Protein 7BAS (pdb70)

Secondary structure (P-SEA, 3-state):
caaaaaaaaaa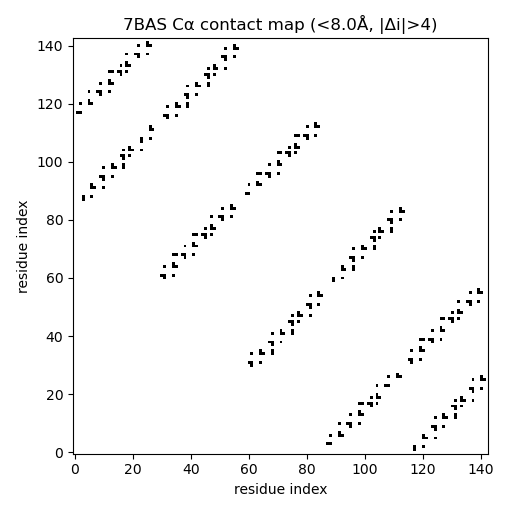aaaaaaccaaaaaaaaac/caaaaaaaaaaaaaaaaccaaaaaaaaac/caaaaaaaaaaaaaaaaccaaaaaaaac/caaaaaaaaaaaaaaaaccaaaaaaaac/caaaaaaaaaaaaaaaaccaaaaaaaaac

Foldseek 3Di:
DVVVVVVVVVVVVVVVVCVVVVVVVVVVD/DVVVVVVVVVVVVVVVVCVVVVVVVVVVD/DVVVVVVVVVVVVVVVVVVVVVVVVVVD/DVVVVVVVVVVVVVVVVCVVVVVVVVVD/DVVVVVVVVVVVVVVVVCVVVVVVVVVVD

Structure (mmCIF, N/CA/C/O backbone):
data_7BAS
#
_entry.id   7BAS
#
_cell.length_a   43.560
_cell.length_b   54.647
_cell.length_c   57.528
_cell.angle_alpha   90.000
_cell.angle_beta   90.000
_cell.angle_gamma   90.000
#
_symmetry.space_group_name_H-M   'P 2 21 21'
#
loop_
_entity.id
_entity.type
_entity.pdbx_description
1 polymer CC-Type2-(TgLaId)4-W19BrPhe.
2 water water
#
loop_
_atom_site.group_PDB
_atom_site.id
_atom_site.type_symbol
_atom_site.label_atom_id
_atom_site.label_alt_id
_atom_site.label_comp_id
_atom_site.label_asym_id
_atom_site.label_entity_id
_atom_site.label_seq_id
_atom_site.pdbx_PDB_ins_code
_atom_site.Cartn_x
_atom_site.Cartn_y
_atom_site.Cartn_z
_atom_site.occupancy
_atom_site.B_iso_or_equiv
_atom_site.auth_seq_id
_atom_site.auth_comp_id
_atom_site.auth_asym_id
_atom_site.auth_atom_id
_atom_site.pdbx_PDB_model_num
ATOM 1 N N . GLY A 1 2 ? 14.109 -1.563 42.137 1.00 33.45 1 GLY A N 1
ATOM 2 C CA . GLY A 1 2 ? 14.165 -1.730 40.663 1.00 32.35 1 GLY A CA 1
ATOM 3 C C . GLY A 1 2 ? 15.484 -1.255 40.076 1.00 27.07 1 GLY A C 1
ATOM 4 O O . GLY A 1 2 ? 16.560 -1.340 40.783 1.00 26.16 1 GLY A O 1
ATOM 5 N N . GLU A 1 3 ? 15.435 -0.779 38.820 1.00 24.27 2 GLU A N 1
ATOM 6 C CA . GLU A 1 3 ? 16.628 -0.368 38.051 1.00 19.88 2 GLU A CA 1
ATOM 7 C C . GLU A 1 3 ? 17.321 0.739 38.830 1.00 15.53 2 GLU A C 1
ATOM 8 O O . GLU A 1 3 ? 18.536 0.687 38.928 1.00 14.74 2 GLU A O 1
ATOM 14 N N . ILE A 1 4 ? 16.648 1.749 39.339 1.00 13.44 3 ILE A N 1
ATOM 15 C CA . ILE A 1 4 ? 17.326 2.906 39.984 1.00 11.93 3 ILE A CA 1
ATOM 16 C C . ILE A 1 4 ? 18.072 2.405 41.219 1.00 11.80 3 ILE A C 1
ATOM 17 O O . ILE A 1 4 ? 19.263 2.775 41.385 1.00 11.40 3 ILE A O 1
ATOM 22 N N . ALA A 1 5 ? 17.482 1.577 42.061 1.00 12.37 4 ALA A N 1
ATOM 23 C CA . ALA A 1 5 ? 18.170 1.089 43.276 1.00 12.66 4 ALA A CA 1
ATOM 24 C C . ALA A 1 5 ? 19.424 0.320 42.854 1.00 13.14 4 ALA A C 1
ATOM 25 O O . ALA A 1 5 ? 20.491 0.482 43.509 1.00 13.11 4 ALA A O 1
ATOM 27 N N . GLN A 1 6 ? 19.350 -0.476 41.805 1.00 13.88 5 GLN A N 1
ATOM 28 C CA . GLN A 1 6 ? 20.510 -1.299 41.361 1.00 13.31 5 GLN A CA 1
ATOM 29 C C . GLN A 1 6 ? 21.598 -0.382 40.829 1.00 11.72 5 GLN A C 1
ATOM 30 O O . GLN A 1 6 ? 22.795 -0.607 41.148 1.00 12.19 5 GLN A O 1
ATOM 36 N N . THR A 1 7 ? 21.258 0.616 40.042 1.00 10.82 6 THR A N 1
ATOM 37 C CA . THR A 1 7 ? 22.271 1.556 39.497 1.00 10.23 6 THR A CA 1
ATOM 38 C C . THR A 1 7 ? 22.932 2.284 40.655 1.00 9.89 6 THR A C 1
ATOM 39 O O . THR A 1 7 ? 24.175 2.469 40.625 1.00 10.64 6 THR A O 1
ATOM 43 N N . LEU A 1 8 ? 22.187 2.707 41.646 1.00 9.13 7 LEU A N 1
ATOM 44 C CA . LEU A 1 8 ? 22.796 3.410 42.809 1.00 8.86 7 LEU A CA 1
ATOM 45 C C . LEU A 1 8 ? 23.739 2.470 43.548 1.00 9.44 7 LEU A C 1
ATOM 46 O O . LEU A 1 8 ? 24.828 2.949 43.962 1.00 10.60 7 LEU A O 1
ATOM 51 N N . LYS A 1 9 ? 23.430 1.193 43.675 1.00 10.28 8 LYS A N 1
ATOM 52 C CA . LYS A 1 9 ? 24.372 0.247 44.342 1.00 10.80 8 LYS A CA 1
ATOM 53 C C . LYS A 1 9 ? 25.643 0.120 43.495 1.00 10.81 8 LYS A C 1
ATOM 54 O O . LYS A 1 9 ? 26.753 0.028 44.078 1.00 11.44 8 LYS A O 1
ATOM 60 N N . GLU A 1 10 ? 25.540 0.118 42.181 1.00 11.42 9 GLU A N 1
ATOM 61 C CA . GLU A 1 10 ? 26.737 0.045 41.300 1.00 11.11 9 GLU A CA 1
ATOM 62 C C . GLU A 1 10 ? 27.572 1.304 41.500 1.00 10.24 9 GLU A C 1
ATOM 63 O O . GLU A 1 10 ? 28.829 1.219 41.594 1.00 10.58 9 GLU A O 1
ATOM 69 N N . ILE A 1 11 ? 26.953 2.461 41.526 1.00 9.10 10 ILE A N 1
ATOM 70 C CA . ILE A 1 11 ? 27.651 3.748 41.742 1.00 8.12 10 ILE A CA 1
ATOM 71 C C . ILE A 1 11 ? 28.372 3.696 43.077 1.00 8.66 10 ILE A C 1
ATOM 72 O O . ILE A 1 11 ? 29.565 4.111 43.153 1.00 9.26 10 ILE A O 1
ATOM 77 N N . ALA A 1 12 ? 27.727 3.192 44.124 1.00 8.62 11 ALA A N 1
ATOM 78 C CA . ALA A 1 12 ? 28.354 3.141 45.461 1.00 8.37 11 ALA A CA 1
ATOM 79 C C . ALA A 1 12 ? 29.575 2.223 45.427 1.00 9.11 11 ALA A C 1
ATOM 80 O O . ALA A 1 12 ? 30.625 2.588 46.018 1.00 9.39 11 ALA A O 1
ATOM 82 N N . LYS A 1 13 ? 29.482 1.114 44.725 1.00 9.84 12 LYS A N 1
ATOM 83 C CA . LYS A 1 13 ? 30.605 0.135 44.622 1.00 10.44 12 LYS A CA 1
ATOM 84 C C . LYS A 1 13 ? 31.740 0.775 43.858 1.00 10.20 12 LYS A C 1
ATOM 85 O O . LYS A 1 13 ? 32.937 0.674 44.305 1.00 10.41 12 LYS A O 1
ATOM 91 N N . THR A 1 14 ? 31.499 1.430 42.746 1.00 10.13 13 THR A N 1
ATOM 92 C CA . THR A 1 14 ? 32.594 2.039 41.961 1.00 8.28 13 THR A CA 1
ATOM 93 C C . THR A 1 14 ? 33.234 3.127 42.817 1.00 8.52 13 THR A C 1
ATOM 94 O O . THR A 1 14 ? 34.487 3.284 42.771 1.00 8.75 13 THR A O 1
ATOM 98 N N . LEU A 1 15 ? 32.475 3.894 43.571 1.00 7.99 14 LEU A N 1
ATOM 99 C CA . LEU A 1 15 ? 33.059 4.949 44.411 1.00 7.39 14 LEU A CA 1
ATOM 100 C C . LEU A 1 15 ? 33.938 4.319 45.491 1.00 8.08 14 LEU A C 1
ATOM 101 O O . LEU A 1 15 ? 34.998 4.937 45.806 1.00 9.33 14 LEU A O 1
ATOM 106 N N . LYS A 1 16 ? 33.612 3.183 46.080 1.00 9.43 15 LYS A N 1
ATOM 107 C CA . LYS A 1 16 ? 34.509 2.539 47.064 1.00 9.13 15 LYS A CA 1
ATOM 108 C C . LYS A 1 16 ? 35.808 2.157 46.353 1.00 9.00 15 LYS A C 1
ATOM 109 O O . LYS A 1 16 ? 36.895 2.284 46.984 1.00 9.45 15 LYS A O 1
ATOM 115 N N . GLU A 1 17 ? 35.742 1.663 45.125 1.00 9.77 16 GLU A N 1
ATOM 116 C CA . GLU A 1 17 ? 37.002 1.322 44.401 1.00 9.27 16 GLU A CA 1
ATOM 117 C C . GLU A 1 17 ? 37.831 2.587 44.200 1.00 8.86 16 GLU A C 1
ATOM 118 O O . GLU A 1 17 ? 39.061 2.556 44.389 1.00 9.80 16 GLU A O 1
ATOM 124 N N . ILE A 1 18 ? 37.231 3.679 43.779 1.00 7.94 17 ILE A N 1
ATOM 125 C CA . ILE A 1 18 ? 37.924 4.967 43.544 1.00 7.94 17 ILE A CA 1
ATOM 126 C C . ILE A 1 18 ? 38.563 5.416 44.841 1.00 7.65 17 ILE A C 1
ATOM 127 O O . ILE A 1 18 ? 39.741 5.845 44.807 1.00 8.79 17 ILE A O 1
ATOM 132 N N . ALA A 1 19 ? 37.890 5.335 45.957 1.00 8.24 18 ALA A N 1
ATOM 133 C CA . ALA A 1 19 ? 38.429 5.761 47.261 1.00 8.50 18 ALA A CA 1
ATOM 134 C C . ALA A 1 19 ? 39.651 4.899 47.576 1.00 9.33 18 ALA A C 1
ATOM 135 O O . ALA A 1 19 ? 40.716 5.496 48.010 1.00 9.13 18 ALA A O 1
ATOM 149 N N . THR A 1 21 ? 41.695 3.200 45.421 1.00 7.07 20 THR A N 1
ATOM 150 C CA . THR A 1 21 ? 42.799 3.500 44.497 1.00 7.93 20 THR A CA 1
ATOM 151 C C . THR A 1 21 ? 43.442 4.842 44.874 1.00 8.33 20 THR A C 1
ATOM 152 O O . THR A 1 21 ? 44.697 4.970 44.806 1.00 9.40 20 THR A O 1
ATOM 156 N N . LEU A 1 22 ? 42.678 5.857 45.233 1.00 8.14 21 LEU A N 1
ATOM 157 C CA . LEU A 1 22 ? 43.259 7.147 45.648 1.00 7.99 21 LEU A CA 1
ATOM 158 C C . LEU A 1 22 ? 44.111 6.962 46.899 1.00 8.81 21 LEU A C 1
ATOM 159 O O . LEU A 1 22 ? 45.175 7.634 46.974 1.00 9.75 21 LEU A O 1
ATOM 164 N N . LYS A 1 23 ? 43.726 6.128 47.860 1.00 8.76 22 LYS A N 1
ATOM 165 C CA . LYS A 1 23 ? 44.582 5.890 49.040 1.00 9.90 22 LYS A CA 1
ATOM 166 C C . LYS A 1 23 ? 45.884 5.224 48.607 1.00 9.39 22 LYS A C 1
ATOM 167 O O . LYS A 1 23 ? 46.956 5.569 49.176 1.00 11.00 22 LYS A O 1
ATOM 173 N N . GLU A 1 24 ? 45.842 4.319 47.638 1.00 9.46 23 GLU A N 1
ATOM 174 C CA . GLU A 1 24 ? 47.081 3.671 47.130 1.00 10.11 23 GLU A CA 1
ATOM 175 C C . GLU A 1 24 ? 47.967 4.751 46.489 1.00 9.73 23 GLU A C 1
ATOM 176 O O . GLU A 1 24 ? 49.202 4.761 46.735 1.00 10.48 23 GLU A O 1
ATOM 182 N N . ILE A 1 25 ? 47.407 5.613 45.656 1.00 9.27 24 ILE A N 1
ATOM 183 C CA . ILE A 1 25 ? 48.162 6.717 45.000 1.00 9.29 24 ILE A CA 1
ATOM 184 C C . ILE A 1 25 ? 48.782 7.594 46.081 1.00 9.82 24 ILE A C 1
ATOM 185 O O . ILE A 1 25 ? 49.994 7.956 45.976 1.00 11.27 24 ILE A O 1
ATOM 190 N N . ALA A 1 26 ? 48.037 7.981 47.102 1.00 9.85 25 ALA A N 1
ATOM 191 C CA . ALA A 1 26 ? 48.549 8.888 48.149 1.00 10.87 25 ALA A CA 1
ATOM 192 C C . ALA A 1 26 ? 49.747 8.241 48.833 1.00 11.41 25 ALA A C 1
ATOM 193 O O . ALA A 1 26 ? 50.732 8.966 49.097 1.00 12.99 25 ALA A O 1
ATOM 195 N N . GLN A 1 27 ? 49.699 6.933 49.079 1.00 11.23 26 GLN A N 1
ATOM 196 C CA . GLN A 1 27 ? 50.816 6.236 49.764 1.00 12.53 26 GLN A CA 1
ATOM 197 C C . GLN A 1 27 ? 52.007 6.208 48.810 1.00 12.00 26 GLN A C 1
ATOM 198 O O . GLN A 1 27 ? 53.172 6.434 49.268 1.00 13.33 26 GLN A O 1
ATOM 204 N N . THR A 1 28 ? 51.818 5.921 47.529 1.00 11.81 27 THR A N 1
ATOM 205 C CA . THR A 1 28 ? 52.961 5.927 46.574 1.00 10.72 27 THR A CA 1
ATOM 206 C C . THR A 1 28 ? 53.614 7.308 46.566 1.00 11.61 27 THR A C 1
ATOM 207 O O . THR A 1 28 ? 54.848 7.400 46.547 1.00 13.11 27 THR A O 1
ATOM 211 N N . LEU A 1 29 ? 52.850 8.381 46.601 1.00 12.08 28 LEU A N 1
ATOM 212 C CA . LEU A 1 29 ? 53.407 9.761 46.548 1.00 12.49 28 LEU A CA 1
ATOM 213 C C . LEU A 1 29 ? 54.160 10.080 47.840 1.00 13.64 28 LEU A C 1
ATOM 214 O O . LEU A 1 29 ? 54.984 11.007 47.806 1.00 15.70 28 LEU A O 1
ATOM 219 N N . LYS A 1 30 ? 53.953 9.344 48.922 1.00 14.15 29 LYS A N 1
ATOM 220 C CA . LYS A 1 30 ? 54.753 9.511 50.168 1.00 17.47 29 LYS A CA 1
ATOM 221 C C . LYS A 1 30 ? 55.961 8.573 50.156 1.00 17.11 29 LYS A C 1
ATOM 222 O O . LYS A 1 30 ? 56.800 8.617 51.091 1.00 19.90 29 LYS A O 1
ATOM 228 N N . GLY A 1 31 ? 56.148 7.785 49.101 1.00 15.47 30 GLY A N 1
ATOM 229 C CA . GLY A 1 31 ? 57.293 6.868 48.982 1.00 16.39 30 GLY A CA 1
ATOM 230 C C . GLY A 1 31 ? 57.047 5.595 49.758 1.00 15.98 30 GLY A C 1
ATOM 231 O O . GLY A 1 31 ? 55.898 5.159 49.884 1.00 17.95 30 GLY A O 1
ATOM 236 N N . GLY B 1 2 ? 12.033 17.528 38.163 1.00 24.59 1 GLY B N 1
ATOM 237 C CA . GLY B 1 2 ? 12.208 18.635 39.153 1.00 23.39 1 GLY B CA 1
ATOM 238 C C . GLY B 1 2 ? 13.634 18.766 39.635 1.00 21.69 1 GLY B C 1
ATOM 239 O O . GLY B 1 2 ? 14.558 18.495 38.846 1.00 22.34 1 GLY B O 1
ATOM 240 N N . GLU B 1 3 ? 13.810 19.123 40.907 1.00 20.76 2 GLU B N 1
ATOM 241 C CA . GLU B 1 3 ? 15.129 19.408 41.501 1.00 19.70 2 GLU B CA 1
ATOM 242 C C . GLU B 1 3 ? 15.941 18.135 41.421 1.00 17.40 2 GLU B C 1
ATOM 243 O O . GLU B 1 3 ? 17.145 18.249 41.119 1.00 18.06 2 GLU B O 1
ATOM 249 N N . ILE B 1 4 ? 15.437 16.953 41.744 1.00 16.17 3 ILE B N 1
ATOM 250 C CA . ILE B 1 4 ? 16.250 15.698 41.691 1.00 14.38 3 ILE B CA 1
ATOM 251 C C . ILE B 1 4 ? 16.816 15.498 40.284 1.00 14.50 3 ILE B C 1
ATOM 252 O O . ILE B 1 4 ? 18.025 15.251 40.152 1.00 14.74 3 ILE B O 1
ATOM 257 N N . ALA B 1 5 ? 16.006 15.599 39.244 1.00 15.09 4 ALA B N 1
ATOM 258 C CA . ALA B 1 5 ? 16.508 15.362 37.869 1.00 15.41 4 ALA B CA 1
ATOM 259 C C . ALA B 1 5 ? 17.591 16.397 37.549 1.00 15.21 4 ALA B C 1
ATOM 260 O O . ALA B 1 5 ? 18.628 16.039 36.929 1.00 14.88 4 ALA B O 1
ATOM 262 N N . GLN B 1 6 ? 17.394 17.643 37.951 1.00 15.54 5 GLN B N 1
ATOM 263 C CA . GLN B 1 6 ? 18.345 18.742 37.650 1.00 15.74 5 GLN B CA 1
ATOM 264 C C . GLN B 1 6 ? 19.646 18.462 38.399 1.00 14.54 5 GLN B C 1
ATOM 265 O 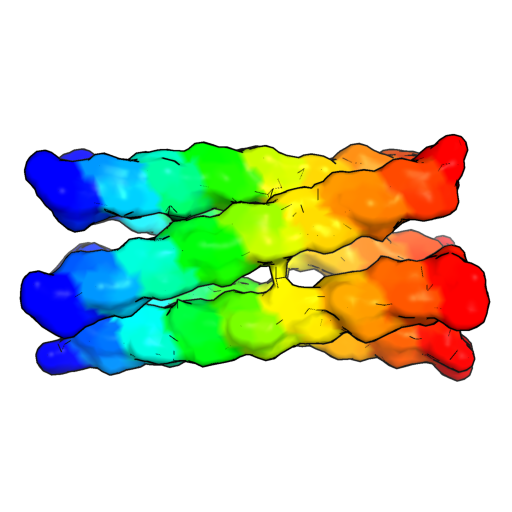O . GLN B 1 6 ? 20.748 18.638 37.816 1.00 15.99 5 GLN B O 1
ATOM 271 N N . THR B 1 7 ? 19.568 18.090 39.664 1.00 14.21 6 THR B N 1
ATOM 272 C CA . THR B 1 7 ? 20.796 17.877 40.459 1.00 11.74 6 THR B CA 1
ATOM 273 C C . THR B 1 7 ? 21.536 16.689 39.864 1.00 10.84 6 THR B C 1
ATOM 274 O O . THR B 1 7 ? 22.798 16.730 39.807 1.00 11.55 6 THR B O 1
ATOM 278 N N . LEU B 1 8 ? 20.850 15.635 39.440 1.00 10.36 7 LEU B N 1
ATOM 279 C CA . LEU B 1 8 ? 21.564 14.489 38.836 1.00 9.99 7 LEU B CA 1
ATOM 280 C C . LEU B 1 8 ? 22.222 14.914 37.535 1.00 10.98 7 LEU B C 1
ATOM 281 O O . LEU B 1 8 ? 23.368 14.450 37.292 1.00 12.51 7 LEU B O 1
ATOM 286 N N . LYS B 1 9 ? 21.644 15.789 36.731 1.00 11.94 8 LYS B N 1
ATOM 287 C CA . LYS B 1 9 ? 22.330 16.279 35.500 1.00 13.09 8 LYS B CA 1
ATOM 288 C C . LYS B 1 9 ? 23.588 17.065 35.900 1.00 12.86 8 LYS B C 1
ATOM 289 O O . LYS B 1 9 ? 24.618 16.947 35.194 1.00 14.08 8 LYS B O 1
ATOM 295 N N . GLU B 1 10 ? 23.523 17.842 36.963 1.00 13.42 9 GLU B N 1
ATOM 296 C CA . GLU B 1 10 ? 24.713 18.613 37.429 1.00 12.84 9 GLU B CA 1
ATOM 297 C C . GLU B 1 10 ? 25.787 17.622 37.875 1.00 11.71 9 GLU B C 1
ATOM 298 O O . GLU B 1 10 ? 26.991 17.813 37.551 1.00 12.42 9 GLU B O 1
ATOM 301 N N . ILE B 1 11 ? 25.438 16.610 38.631 1.00 10.77 10 ILE B N 1
ATOM 302 C CA . ILE B 1 11 ? 26.377 15.562 39.089 1.00 9.32 10 ILE B CA 1
ATOM 303 C C . ILE B 1 11 ? 27.016 14.907 37.876 1.00 10.21 10 ILE B C 1
ATOM 304 O O . ILE B 1 11 ? 28.272 14.716 37.894 1.00 11.78 10 ILE B O 1
ATOM 309 N N . ALA B 1 12 ? 26.247 14.560 36.857 1.00 9.92 11 ALA B N 1
ATOM 310 C CA . ALA B 1 12 ? 26.789 13.888 35.662 1.00 10.60 11 ALA B CA 1
ATOM 311 C C . ALA B 1 12 ? 27.784 14.820 34.969 1.00 11.51 11 ALA B C 1
ATOM 312 O O . ALA B 1 12 ? 28.881 14.344 34.542 1.00 13.67 11 ALA B O 1
ATOM 314 N N . LYS B 1 13 ? 27.503 16.102 34.904 1.00 12.34 12 LYS B N 1
ATOM 315 C CA . LYS B 1 13 ? 28.387 17.084 34.234 1.00 12.87 12 LYS B CA 1
ATOM 316 C C . LYS B 1 13 ? 29.679 17.223 35.040 1.00 11.95 12 LYS B C 1
ATOM 317 O O . LYS B 1 13 ? 30.807 17.226 34.424 1.00 12.44 12 LYS B O 1
ATOM 323 N N . THR B 1 14 ? 29.592 17.348 36.344 1.00 11.48 13 THR B N 1
ATOM 324 C CA . THR B 1 14 ? 30.815 17.472 37.179 1.00 10.15 13 THR B CA 1
ATOM 325 C C . THR B 1 14 ? 31.656 16.216 37.032 1.00 9.23 13 THR B C 1
ATOM 326 O O . THR B 1 14 ? 32.907 16.318 36.988 1.00 9.68 13 THR B O 1
ATOM 330 N N . LEU B 1 15 ? 31.063 15.049 36.996 1.00 9.17 14 LEU B N 1
ATOM 331 C CA . LEU B 1 15 ? 31.820 13.796 36.856 1.00 8.70 14 LEU B CA 1
ATOM 332 C C . LEU B 1 15 ? 32.507 13.782 35.497 1.00 9.97 14 LEU B C 1
ATOM 333 O O . LEU B 1 15 ? 33.664 13.272 35.456 1.00 10.06 14 LEU B O 1
ATOM 338 N N . LYS B 1 16 ? 31.935 14.284 34.421 1.00 10.61 15 LYS B N 1
ATOM 339 C CA . LYS B 1 16 ? 32.658 14.336 33.133 1.00 11.28 15 LYS B CA 1
ATOM 340 C C . LYS B 1 16 ? 33.881 15.243 33.289 1.00 11.27 15 LYS B C 1
ATOM 341 O O . LYS B 1 16 ? 34.937 14.947 32.668 1.00 11.59 15 LYS B O 1
ATOM 347 N N . GLU B 1 17 ? 33.763 16.349 33.989 1.00 11.86 16 GLU B N 1
ATOM 348 C CA . GLU B 1 17 ? 34.925 17.261 34.192 1.00 12.54 16 GLU B CA 1
ATOM 349 C C . GLU B 1 17 ? 36.010 16.478 34.955 1.00 11.12 16 GLU B C 1
ATOM 350 O O . GLU B 1 17 ? 37.211 16.552 34.589 1.00 11.51 16 GLU B O 1
ATOM 356 N N . ILE B 1 18 ? 35.649 15.784 36.014 1.00 9.61 17 ILE B N 1
ATOM 357 C CA . ILE B 1 18 ? 36.595 14.997 36.839 1.00 8.96 17 ILE B CA 1
ATOM 358 C C . ILE B 1 18 ? 37.273 13.952 35.962 1.00 9.18 17 ILE B C 1
ATOM 359 O O . ILE B 1 18 ? 38.525 13.798 36.042 1.00 9.39 17 ILE B O 1
ATOM 364 N N . ALA B 1 19 ? 36.536 13.250 35.124 1.00 8.96 18 ALA B N 1
ATOM 365 C CA . ALA B 1 19 ? 37.092 12.201 34.260 1.00 9.71 18 ALA B CA 1
ATOM 366 C C . ALA B 1 19 ? 38.107 12.854 33.319 1.00 10.47 18 ALA B C 1
ATOM 367 O O . ALA B 1 19 ? 39.210 12.245 33.126 1.00 10.84 18 ALA B O 1
ATOM 381 N N . THR B 1 21 ? 39.855 15.738 33.681 1.00 10.59 20 THR B N 1
ATOM 382 C CA . THR B 1 21 ? 41.050 16.240 34.409 1.00 9.88 20 THR B CA 1
ATOM 383 C C . THR B 1 21 ? 41.906 15.032 34.781 1.00 9.03 20 THR B C 1
ATOM 384 O O . THR B 1 21 ? 43.181 15.146 34.716 1.00 10.48 20 THR B O 1
ATOM 388 N N . LEU B 1 22 ? 41.349 13.902 35.182 1.00 8.36 21 LEU B N 1
ATOM 389 C CA . LEU B 1 22 ? 42.170 12.711 35.478 1.00 7.69 21 LEU B CA 1
ATOM 390 C C . LEU B 1 22 ? 42.907 12.255 34.225 1.00 8.55 21 LEU B C 1
ATOM 391 O O . LEU B 1 22 ? 44.094 11.831 34.359 1.00 10.04 21 LEU B O 1
ATOM 396 N N . LYS B 1 23 ? 42.293 12.269 33.054 1.00 9.46 22 LYS B N 1
ATOM 397 C CA . LYS B 1 23 ? 42.999 11.890 31.820 1.00 9.87 22 LYS B CA 1
ATOM 398 C C . LYS B 1 23 ? 44.133 12.890 31.555 1.00 11.18 22 LYS B C 1
ATOM 399 O O . LYS B 1 23 ? 45.237 12.450 31.107 1.00 12.26 22 LYS B O 1
ATOM 405 N N . GLU B 1 24 ? 43.972 14.164 31.845 1.00 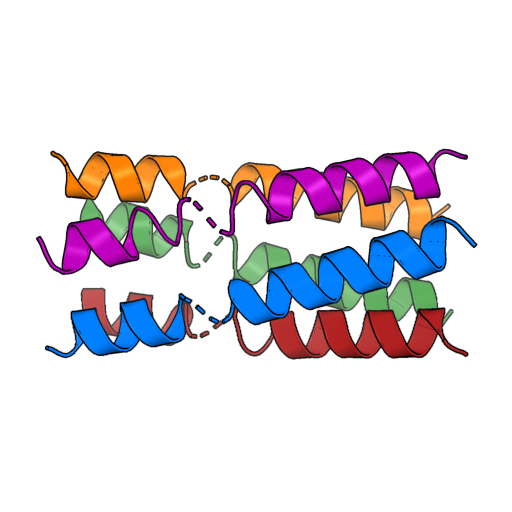11.81 23 GLU B N 1
ATOM 406 C CA . GLU B 1 24 ? 45.053 15.175 31.679 1.00 12.04 23 GLU B CA 1
ATOM 407 C C . GLU B 1 24 ? 46.178 14.823 32.655 1.00 11.33 23 GLU B C 1
ATOM 408 O O . GLU B 1 24 ? 47.378 14.893 32.251 1.00 13.12 23 GLU B O 1
ATOM 414 N N . ILE B 1 25 ? 45.893 14.516 33.903 1.00 10.38 24 ILE B N 1
ATOM 415 C CA . ILE B 1 25 ? 46.921 14.166 34.916 1.00 9.23 24 ILE B CA 1
ATOM 416 C C . ILE B 1 25 ? 47.660 12.916 34.425 1.00 9.63 24 ILE B C 1
ATOM 417 O O . ILE B 1 25 ? 48.936 12.892 34.469 1.00 9.84 24 ILE B O 1
ATOM 422 N N . ALA B 1 26 ? 46.982 11.908 33.949 1.00 8.65 25 ALA B N 1
ATOM 423 C CA . ALA B 1 26 ? 47.602 10.655 33.475 1.00 8.94 25 ALA B CA 1
ATOM 424 C C . ALA B 1 26 ? 48.583 10.997 32.341 1.00 10.88 25 ALA B C 1
ATOM 425 O O . ALA B 1 26 ? 49.723 10.460 32.318 1.00 11.98 25 ALA B O 1
ATOM 427 N N . GLN B 1 27 ? 48.198 11.870 31.431 1.00 10.94 26 GLN B N 1
ATOM 428 C CA . GLN B 1 27 ? 49.044 12.280 30.293 1.00 11.27 26 GLN B CA 1
ATOM 429 C C . GLN B 1 27 ? 50.226 13.094 30.825 1.00 11.92 26 GLN B C 1
ATOM 430 O O . GLN B 1 27 ? 51.386 12.880 30.336 1.00 13.36 26 GLN B O 1
ATOM 436 N N . THR B 1 28 ? 50.050 14.006 31.755 1.00 12.03 27 THR B N 1
ATOM 437 C CA . THR B 1 28 ? 51.165 14.827 32.280 1.00 11.96 27 THR B CA 1
ATOM 438 C C . THR B 1 28 ? 52.205 13.891 32.894 1.00 12.10 27 THR B C 1
ATOM 439 O O . THR B 1 28 ? 53.444 14.133 32.683 1.00 13.30 27 THR B O 1
ATOM 443 N N . LEU B 1 29 ? 51.813 12.830 33.565 1.00 11.42 28 LEU B N 1
ATOM 444 C CA . LEU B 1 29 ? 52.779 11.883 34.177 1.00 10.61 28 LEU B CA 1
ATOM 445 C C . LEU B 1 29 ? 53.570 11.123 33.111 1.00 11.54 28 LEU B C 1
ATOM 446 O O . LEU B 1 29 ? 54.668 10.617 33.454 1.00 14.30 28 LEU B O 1
ATOM 451 N N . LYS B 1 30 ? 53.142 11.092 31.865 1.00 11.34 29 LYS B N 1
ATOM 452 C CA . LYS B 1 30 ? 53.821 10.448 30.724 1.00 12.16 29 LYS B CA 1
ATOM 453 C C . LYS B 1 30 ? 54.530 11.512 29.875 1.00 13.23 29 LYS B C 1
ATOM 454 O O . LYS B 1 30 ? 54.992 11.177 28.765 1.00 14.73 29 LYS B O 1
ATOM 460 N N . GLY B 1 31 ? 54.603 12.750 30.336 1.00 13.36 30 GLY B N 1
ATOM 461 C CA . GLY B 1 31 ? 55.300 13.840 29.623 1.00 14.79 30 GLY B CA 1
ATOM 462 C C . GLY B 1 31 ? 54.461 14.542 28.561 1.00 15.49 30 GLY B C 1
ATOM 463 O O . GLY B 1 31 ? 54.961 15.395 27.822 1.00 17.34 30 GLY B O 1
ATOM 465 N N . GLY C 1 2 ? 12.948 17.346 49.620 1.00 35.91 1 GLY C N 1
ATOM 466 C CA . GLY C 1 2 ? 12.997 16.385 50.732 1.00 32.47 1 GLY C CA 1
ATOM 467 C C . GLY C 1 2 ? 14.366 15.744 50.897 1.00 24.63 1 GLY C C 1
ATOM 468 O O . GLY C 1 2 ? 15.387 16.324 50.435 1.00 24.51 1 GLY C O 1
ATOM 469 N N . GLU C 1 3 ? 14.398 14.599 51.573 1.00 25.23 2 GLU C N 1
ATOM 470 C CA . GLU C 1 3 ? 15.647 13.969 52.064 1.00 22.90 2 GLU C CA 1
ATOM 471 C C . GLU C 1 3 ? 16.517 13.602 50.858 1.00 17.64 2 GLU C C 1
ATOM 472 O O . GLU C 1 3 ? 17.724 13.916 50.852 1.00 17.23 2 GLU C O 1
ATOM 474 N N . ILE C 1 4 ? 15.935 12.971 49.850 1.00 15.93 3 ILE C N 1
ATOM 475 C CA . ILE C 1 4 ? 16.683 12.510 48.652 1.00 14.59 3 ILE C CA 1
ATOM 476 C C . ILE C 1 4 ? 17.334 13.732 47.983 1.00 12.68 3 ILE C C 1
ATOM 477 O O . ILE C 1 4 ? 18.533 13.722 47.650 1.00 11.70 3 ILE C O 1
ATOM 482 N N . ALA C 1 5 ? 16.560 14.779 47.745 1.00 13.51 4 ALA C N 1
ATOM 483 C CA . ALA C 1 5 ? 17.072 15.965 47.043 1.00 13.48 4 ALA C CA 1
ATOM 484 C C . ALA C 1 5 ? 18.194 16.593 47.861 1.00 12.89 4 ALA C C 1
ATOM 485 O O . ALA C 1 5 ? 19.182 17.024 47.279 1.00 12.25 4 ALA C O 1
ATOM 487 N N . GLN C 1 6 ? 18.088 16.606 49.184 1.00 13.86 5 GLN C N 1
ATOM 488 C CA . GLN C 1 6 ? 19.132 17.228 50.045 1.00 14.26 5 GLN C CA 1
ATOM 489 C C . GLN C 1 6 ? 20.400 16.377 49.938 1.00 12.84 5 GLN C C 1
ATOM 490 O O . GLN C 1 6 ? 21.522 16.961 49.830 1.00 13.24 5 GLN C O 1
ATOM 496 N N . THR C 1 7 ? 20.309 15.066 50.000 1.00 12.05 6 THR C N 1
ATOM 497 C CA . THR C 1 7 ? 21.528 14.214 49.912 1.00 10.66 6 THR C CA 1
ATOM 498 C C . THR C 1 7 ? 22.148 14.422 48.528 1.00 9.83 6 THR C C 1
ATOM 499 O O . THR C 1 7 ? 23.399 14.490 48.408 1.00 10.26 6 THR C O 1
ATOM 503 N N . LEU C 1 8 ? 21.355 14.491 47.476 1.00 9.94 7 LEU C N 1
ATOM 504 C CA . LEU C 1 8 ? 21.910 14.696 46.125 1.00 9.11 7 LEU C CA 1
ATOM 505 C C . LEU C 1 8 ? 22.590 16.057 46.044 1.00 9.48 7 LEU C C 1
ATOM 506 O O . LEU C 1 8 ? 23.668 16.123 45.392 1.00 9.89 7 LEU C O 1
ATOM 511 N N . LYS C 1 9 ? 22.091 17.099 46.688 1.00 10.52 8 LYS C N 1
ATOM 512 C CA . LYS C 1 9 ? 22.782 18.417 46.669 1.00 11.06 8 LYS C CA 1
ATOM 513 C C . LYS C 1 9 ? 24.106 18.292 47.415 1.00 11.75 8 LYS C C 1
ATOM 514 O O . LYS C 1 9 ? 25.090 18.934 46.971 1.00 11.96 8 LYS C O 1
ATOM 520 N N . GLU C 1 10 ? 24.165 17.519 48.491 1.00 12.34 9 GLU C N 1
ATOM 521 C CA . GLU C 1 10 ? 25.473 17.324 49.188 1.00 12.31 9 GLU C CA 1
ATOM 522 C C . GLU C 1 10 ? 26.443 16.601 48.262 1.00 10.30 9 GLU C C 1
ATOM 523 O O . GLU C 1 10 ? 27.633 17.007 48.192 1.00 11.46 9 GLU C O 1
ATOM 529 N N . ILE C 1 11 ? 26.003 15.557 47.598 1.00 9.44 10 ILE C N 1
ATOM 530 C CA . ILE C 1 11 ? 26.850 14.799 46.644 1.00 9.05 10 ILE C CA 1
ATOM 531 C C . ILE C 1 11 ? 27.357 15.755 45.563 1.00 8.91 10 ILE C C 1
ATOM 532 O O . ILE C 1 11 ? 28.555 15.729 45.234 1.00 9.44 10 ILE C O 1
ATOM 537 N N . ALA C 1 12 ? 26.489 16.609 45.022 1.00 9.25 11 ALA C N 1
ATOM 538 C CA . ALA C 1 12 ? 26.879 17.549 43.950 1.00 9.01 11 ALA C CA 1
ATOM 539 C C . ALA C 1 12 ? 27.931 18.514 44.476 1.00 9.65 11 ALA C C 1
ATOM 540 O O . ALA C 1 12 ? 28.917 18.785 43.752 1.00 10.06 11 ALA C O 1
ATOM 542 N N . LYS C 1 13 ? 27.786 18.991 45.695 1.00 10.44 12 LYS C N 1
ATOM 543 C CA . LYS C 1 13 ? 28.738 19.960 46.286 1.00 11.56 12 LYS C CA 1
ATOM 544 C C . LYS C 1 13 ? 30.078 19.261 46.509 1.00 10.41 12 LYS C C 1
ATOM 545 O O . LYS C 1 13 ? 31.158 19.824 46.167 1.00 11.02 12 LYS C O 1
ATOM 551 N N . THR C 1 14 ? 30.089 18.060 47.054 1.00 10.05 13 THR C N 1
ATOM 552 C CA . THR C 1 14 ? 31.376 17.352 47.284 1.00 9.42 13 THR C CA 1
ATOM 553 C C . THR C 1 14 ? 32.030 17.089 45.933 1.00 8.19 13 THR C C 1
ATOM 554 O O . THR C 1 14 ? 33.269 17.181 45.827 1.00 9.34 13 THR C O 1
ATOM 558 N N . LEU C 1 15 ? 31.276 16.737 44.917 1.00 8.39 14 LEU C N 1
ATOM 559 C CA . LEU C 1 15 ? 31.878 16.522 43.581 1.00 7.80 14 LEU C CA 1
ATOM 560 C C . LEU C 1 15 ? 32.471 17.815 43.037 1.00 8.48 14 LEU C C 1
ATOM 561 O O . LEU C 1 15 ? 33.546 17.729 42.396 1.00 9.15 14 LEU C O 1
ATOM 566 N N . LYS C 1 16 ? 31.894 18.987 43.252 1.00 8.98 15 LYS C N 1
ATOM 567 C CA . LYS C 1 16 ? 32.516 20.254 42.799 1.00 9.54 15 LYS C CA 1
ATOM 568 C C . LYS C 1 16 ? 33.846 20.435 43.543 1.00 9.54 15 LYS C C 1
ATOM 569 O O . LYS C 1 16 ? 34.830 20.908 42.920 1.00 10.17 15 LYS C O 1
ATOM 575 N N . GLU C 1 17 ? 33.901 20.092 44.823 1.00 9.69 16 GLU C N 1
ATOM 576 C CA . GLU C 1 17 ? 35.175 20.208 45.597 1.00 10.00 16 GLU C CA 1
ATOM 577 C C . GLU C 1 17 ? 36.206 19.280 44.954 1.00 9.11 16 GLU C C 1
ATOM 578 O O . GLU C 1 17 ? 37.365 19.688 44.763 1.00 9.67 16 GLU C O 1
ATOM 584 N N . ILE C 1 18 ? 35.847 18.045 44.686 1.00 8.27 17 ILE C N 1
ATOM 585 C CA . ILE C 1 18 ? 36.751 17.040 44.078 1.00 7.44 17 ILE C CA 1
ATOM 586 C C . ILE C 1 18 ? 37.237 17.551 42.739 1.00 8.52 17 ILE C C 1
ATOM 587 O O . ILE C 1 18 ? 38.450 17.452 42.448 1.00 9.68 17 ILE C O 1
ATOM 592 N N . ALA C 1 19 ? 36.375 18.096 41.908 1.00 8.25 18 ALA C N 1
ATOM 593 C CA . ALA C 1 19 ? 36.753 18.589 40.574 1.00 8.99 18 ALA C CA 1
ATOM 594 C C . ALA C 1 19 ? 37.775 19.717 40.754 1.00 9.42 18 ALA C C 1
ATOM 595 O O . ALA C 1 19 ? 38.771 19.745 40.003 1.00 9.78 18 ALA C O 1
ATOM 609 N N . THR C 1 21 ? 39.876 20.306 43.383 1.00 8.58 20 THR C N 1
ATOM 610 C CA . THR C 1 21 ? 41.164 19.777 43.881 1.00 8.66 20 THR C CA 1
ATOM 611 C C . THR C 1 21 ? 41.879 19.073 42.745 1.00 8.72 20 THR C C 1
ATOM 612 O O . THR C 1 21 ? 43.119 19.197 42.634 1.00 9.10 20 THR C O 1
ATOM 616 N N . LEU C 1 22 ? 41.216 18.313 41.897 1.00 8.39 21 LEU C N 1
ATOM 617 C CA . LEU C 1 22 ? 41.879 17.673 40.744 1.00 8.49 21 LEU C CA 1
ATOM 618 C C . LEU C 1 22 ? 42.423 18.720 39.790 1.00 8.96 21 LEU C C 1
ATOM 619 O O . LEU C 1 22 ? 43.544 18.496 39.267 1.00 10.72 21 LEU C O 1
ATOM 624 N N . LYS C 1 23 ? 41.771 19.835 39.565 1.00 9.90 22 LYS C N 1
ATOM 625 C CA . LYS C 1 23 ? 42.308 20.918 38.716 1.00 10.05 22 LYS C CA 1
ATOM 626 C C . LYS C 1 23 ? 43.556 21.490 39.390 1.00 10.31 22 LYS C C 1
ATOM 627 O O . LYS C 1 23 ? 44.532 21.815 38.678 1.00 10.87 22 LYS C O 1
ATOM 633 N N . GLU C 1 24 ? 43.561 21.616 40.712 1.00 10.77 23 GLU C N 1
ATOM 634 C CA . GLU C 1 24 ? 44.774 22.104 41.429 1.00 10.99 23 GLU C CA 1
ATOM 635 C C . GLU C 1 24 ? 45.913 21.107 41.233 1.00 11.23 23 GLU C C 1
ATOM 636 O O . GLU C 1 24 ? 47.070 21.511 41.006 1.00 12.46 23 GLU C O 1
ATOM 642 N N . ILE C 1 25 ? 45.655 19.825 41.392 1.00 10.13 24 ILE C N 1
ATOM 643 C CA . ILE C 1 25 ? 46.6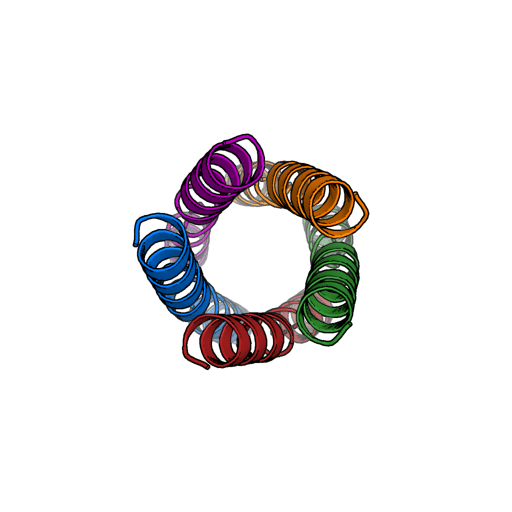81 18.764 41.199 1.00 9.46 24 ILE C CA 1
ATOM 644 C C . ILE C 1 25 ? 47.203 18.851 39.777 1.00 10.37 24 ILE C C 1
ATOM 645 O O . ILE C 1 25 ? 48.434 18.807 39.575 1.00 11.24 24 ILE C O 1
ATOM 650 N N . ALA C 1 26 ? 46.356 18.965 38.776 1.00 10.92 25 ALA C N 1
ATOM 651 C CA . ALA C 1 26 ? 46.777 19.042 37.368 1.00 11.37 25 ALA C CA 1
ATOM 652 C C . ALA C 1 26 ? 47.689 20.247 37.184 1.00 12.03 25 ALA C C 1
ATOM 653 O O . ALA C 1 26 ? 48.729 20.100 36.507 1.00 13.80 25 ALA C O 1
ATOM 655 N N . GLN C 1 27 ? 47.395 21.383 37.791 1.00 11.91 26 GLN C N 1
ATOM 656 C CA . GLN C 1 27 ? 48.231 22.604 37.678 1.00 12.50 26 GLN C CA 1
ATOM 657 C C . GLN C 1 27 ? 49.573 22.346 38.365 1.00 13.18 26 GLN C C 1
ATOM 658 O O . GLN C 1 27 ? 50.646 22.680 37.765 1.00 14.02 26 GLN C O 1
ATOM 664 N N . THR C 1 28 ? 49.587 21.767 39.549 1.00 12.74 27 THR C N 1
ATOM 665 C CA . THR C 1 28 ? 50.850 21.512 40.272 1.00 11.88 27 THR C CA 1
ATOM 666 C C . THR C 1 28 ? 51.730 20.594 39.416 1.00 12.24 27 THR C C 1
ATOM 667 O O . THR C 1 28 ? 52.966 20.806 39.363 1.00 13.87 27 THR C O 1
ATOM 671 N N . LEU C 1 29 ? 51.184 19.585 38.770 1.00 12.01 28 LEU C N 1
ATOM 672 C CA . LEU C 1 29 ? 51.979 18.616 37.982 1.00 13.23 28 LEU C CA 1
ATOM 673 C C . LEU C 1 29 ? 52.447 19.246 36.687 1.00 14.84 28 LEU C C 1
ATOM 674 O O . LEU C 1 29 ? 53.489 18.750 36.152 1.00 16.05 28 LEU C O 1
ATOM 679 N N . LYS C 1 30 ? 51.774 20.283 36.200 1.00 16.42 29 LYS C N 1
ATOM 680 C CA . LYS C 1 30 ? 52.120 20.922 34.906 1.00 20.20 29 LYS C CA 1
ATOM 681 C C . LYS C 1 30 ? 53.215 21.961 35.127 1.00 22.63 29 LYS C C 1
ATOM 682 O O . LYS C 1 30 ? 53.914 22.227 34.130 1.00 32.27 29 LYS C O 1
ATOM 685 N N . GLY C 1 31 ? 53.383 22.444 36.361 1.00 26.78 30 GLY C N 1
ATOM 686 N N . GLY D 1 2 ? 14.507 4.354 53.399 1.00 26.01 1 GLY D N 1
ATOM 687 C CA . GLY D 1 2 ? 14.515 3.094 52.629 1.00 23.38 1 GLY D CA 1
ATOM 688 C C . GLY D 1 2 ? 15.836 2.841 51.963 1.00 20.94 1 GLY D C 1
ATOM 689 O O . GLY D 1 2 ? 16.801 3.587 52.244 1.00 20.75 1 GLY D O 1
ATOM 690 N N . GLU D 1 3 ? 15.871 1.840 51.084 1.00 21.07 2 GLU D N 1
ATOM 691 C CA . GLU D 1 3 ? 17.136 1.368 50.459 1.00 20.22 2 GLU D CA 1
ATOM 692 C C . GLU D 1 3 ? 17.750 2.525 49.669 1.00 17.70 2 GLU D C 1
ATOM 693 O O . GLU D 1 3 ? 18.957 2.742 49.796 1.00 18.62 2 GLU D O 1
ATOM 695 N N . ILE D 1 4 ? 16.982 3.239 48.863 1.00 16.12 3 ILE D N 1
ATOM 696 C CA . ILE D 1 4 ? 17.573 4.301 48.009 1.00 14.89 3 ILE D CA 1
ATOM 697 C C . ILE D 1 4 ? 18.142 5.408 48.889 1.00 13.65 3 ILE D C 1
ATOM 698 O O . ILE D 1 4 ? 19.290 5.848 48.636 1.00 12.57 3 ILE D O 1
ATOM 703 N N . ALA D 1 5 ? 17.435 5.855 49.908 1.00 13.89 4 ALA D N 1
ATOM 704 C CA . ALA D 1 5 ? 17.944 6.923 50.790 1.00 13.77 4 ALA D CA 1
ATOM 705 C C . ALA D 1 5 ? 19.255 6.455 51.438 1.00 14.10 4 ALA D C 1
ATOM 706 O O . ALA D 1 5 ? 20.191 7.253 51.543 1.00 14.52 4 ALA D O 1
ATOM 708 N N . GLN D 1 6 ? 19.318 5.196 51.855 1.00 15.31 5 GLN D N 1
ATOM 709 C CA . GLN D 1 6 ? 20.509 4.651 52.545 1.00 16.60 5 GLN D CA 1
ATOM 710 C C . GLN D 1 6 ? 21.670 4.602 51.556 1.00 15.03 5 GLN D C 1
ATOM 711 O O . GLN D 1 6 ? 22.802 4.964 51.931 1.00 15.06 5 GLN D O 1
ATOM 717 N N . THR D 1 7 ? 21.457 4.132 50.346 1.00 14.14 6 THR D N 1
ATOM 718 C CA . THR D 1 7 ? 22.554 4.033 49.343 1.00 12.11 6 THR D CA 1
ATOM 719 C C . THR D 1 7 ? 23.030 5.445 49.049 1.00 11.26 6 THR D C 1
ATOM 720 O O . THR D 1 7 ? 24.279 5.644 48.925 1.00 10.60 6 THR D O 1
ATOM 724 N N . LEU D 1 8 ? 22.149 6.427 48.935 1.00 10.51 7 LEU D N 1
ATOM 725 C CA . LEU D 1 8 ? 22.613 7.794 48.637 1.00 9.80 7 LEU D CA 1
ATOM 726 C C . LEU D 1 8 ? 23.421 8.318 49.811 1.00 10.35 7 LEU D C 1
ATOM 727 O O . LEU D 1 8 ? 24.463 8.999 49.544 1.00 10.84 7 LEU D O 1
ATOM 732 N N . LYS D 1 9 ? 23.062 8.018 51.054 1.00 12.15 8 LYS D N 1
ATOM 733 C CA . LYS D 1 9 ? 23.913 8.456 52.204 1.00 12.97 8 LYS D CA 1
ATOM 734 C C . LYS D 1 9 ? 25.289 7.789 52.135 1.00 12.40 8 LYS D C 1
ATOM 735 O O . LYS D 1 9 ? 26.303 8.474 52.439 1.00 12.44 8 LYS D O 1
ATOM 741 N N . GLU D 1 10 ? 25.356 6.538 51.719 1.00 12.08 9 GLU D N 1
ATOM 742 C CA . GLU D 1 10 ? 26.667 5.841 51.591 1.00 12.02 9 GLU D CA 1
ATOM 743 C C . GLU D 1 10 ? 27.496 6.534 50.513 1.00 10.41 9 GLU D C 1
ATOM 744 O O . GLU D 1 10 ? 28.717 6.760 50.713 1.00 11.05 9 GLU D O 1
ATOM 750 N N . ILE D 1 11 ? 26.906 6.831 49.375 1.00 9.24 10 ILE D N 1
ATOM 751 C CA . ILE D 1 11 ? 27.603 7.534 48.269 1.00 8.79 10 ILE D CA 1
ATOM 752 C C . ILE D 1 11 ? 28.141 8.864 48.775 1.00 8.39 10 ILE D C 1
ATOM 753 O O . ILE D 1 11 ? 29.328 9.184 48.472 1.00 9.79 10 ILE D O 1
ATOM 758 N N . ALA D 1 12 ? 27.345 9.637 49.495 1.00 8.95 11 ALA D N 1
ATOM 759 C CA . ALA D 1 12 ? 27.776 10.951 50.008 1.00 9.11 11 ALA D CA 1
ATOM 760 C C . ALA D 1 12 ? 28.984 10.765 50.933 1.00 9.39 11 ALA D C 1
ATOM 761 O O . ALA D 1 12 ? 29.957 11.556 50.856 1.00 10.42 11 ALA D O 1
ATOM 763 N N . LYS D 1 13 ? 28.939 9.759 51.786 1.00 10.02 12 LYS D N 1
ATOM 764 C CA . LYS D 1 13 ? 30.032 9.518 52.763 1.00 10.88 12 LYS D CA 1
ATOM 765 C C . LYS D 1 13 ? 31.299 9.104 52.024 1.00 10.32 12 LYS D C 1
ATOM 766 O O . LYS D 1 13 ? 32.410 9.621 52.365 1.00 9.98 12 LYS D O 1
ATOM 772 N N . THR D 1 14 ? 31.203 8.211 51.065 1.00 9.52 13 THR D N 1
ATOM 773 C CA . THR D 1 14 ? 32.408 7.799 50.289 1.00 8.85 13 THR D CA 1
ATOM 774 C C . THR D 1 14 ? 32.978 9.004 49.565 1.00 8.32 13 THR D C 1
ATOM 775 O O . THR D 1 14 ? 34.222 9.146 49.475 1.00 8.98 13 THR D O 1
ATOM 779 N N . LEU D 1 15 ? 32.153 9.858 49.002 1.00 8.08 14 LEU D N 1
ATOM 780 C CA . LEU D 1 15 ? 32.662 11.061 48.300 1.00 7.71 14 LEU D CA 1
ATOM 781 C C . LEU D 1 15 ? 33.370 11.986 49.284 1.00 7.68 14 LEU D C 1
ATOM 782 O O . LEU D 1 15 ? 34.382 12.561 48.843 1.00 8.91 14 LEU D O 1
ATOM 787 N N . LYS D 1 16 ? 32.962 12.120 50.531 1.00 9.11 15 LYS D N 1
ATOM 788 C CA . LYS D 1 16 ? 33.735 12.945 51.478 1.00 10.22 15 LYS D CA 1
ATOM 789 C C . LYS D 1 16 ? 35.128 12.318 51.680 1.00 10.05 15 LYS D C 1
ATOM 790 O O . LYS D 1 16 ? 36.125 13.077 51.805 1.00 10.58 15 LYS D O 1
ATOM 796 N N . GLU D 1 17 ? 35.220 10.996 51.752 1.00 10.23 16 GLU D N 1
ATOM 797 C CA A GLU D 1 17 ? 36.548 10.347 51.894 0.50 10.46 16 GLU D CA 1
ATOM 798 C CA B GLU D 1 17 ? 36.546 10.322 51.885 0.50 10.43 16 GLU D CA 1
ATOM 799 C C . GLU D 1 17 ? 37.395 10.677 50.657 1.00 9.43 16 GLU D C 1
ATOM 800 O O . GLU D 1 17 ? 38.591 11.000 50.801 1.00 10.43 16 GLU D O 1
ATOM 811 N N . ILE D 1 18 ? 36.849 10.557 49.477 1.00 8.25 17 ILE D N 1
ATOM 812 C CA . ILE D 1 18 ? 37.573 10.825 48.209 1.00 7.79 17 ILE D CA 1
ATOM 813 C C . ILE D 1 18 ? 38.063 12.271 48.224 1.00 8.36 17 ILE D C 1
ATOM 814 O O . ILE D 1 18 ? 39.231 12.525 47.850 1.00 9.13 17 ILE D O 1
ATOM 819 N N . ALA D 1 19 ? 37.226 13.207 48.614 1.00 8.61 18 ALA D N 1
ATOM 820 C CA . ALA D 1 19 ? 37.581 14.631 48.621 1.00 8.66 18 ALA D CA 1
ATOM 821 C C . ALA D 1 19 ? 38.751 14.824 49.595 1.00 9.55 18 ALA D C 1
ATOM 822 O O . ALA D 1 19 ? 39.730 15.565 49.244 1.00 9.94 18 ALA D O 1
ATOM 836 N N . THR D 1 21 ? 41.078 12.519 50.663 1.00 8.38 20 THR D N 1
ATOM 837 C CA . THR D 1 21 ? 42.305 11.918 50.095 1.00 8.35 20 THR D CA 1
ATOM 838 C C . THR D 1 21 ? 42.865 12.793 48.985 1.00 8.70 20 THR D C 1
ATOM 839 O O . THR D 1 21 ? 44.102 12.963 48.926 1.00 9.40 20 THR D O 1
ATOM 843 N N . LEU D 1 22 ? 42.053 13.344 48.109 1.00 8.58 21 LEU D N 1
ATOM 844 C CA . LEU D 1 22 ? 42.558 14.245 47.058 1.00 9.34 21 LEU D CA 1
ATOM 845 C C . LEU D 1 22 ? 43.204 15.482 47.675 1.00 9.36 21 LEU D C 1
ATOM 846 O O . LEU D 1 22 ? 44.235 15.942 47.134 1.00 10.15 21 LEU D O 1
ATOM 851 N N . LYS D 1 23 ? 42.654 16.059 48.722 1.00 10.49 22 LYS D N 1
ATOM 852 C CA . LYS D 1 23 ? 43.298 17.219 49.382 1.00 12.35 22 LYS D CA 1
ATOM 853 C C . LYS D 1 23 ? 44.643 16.795 49.961 1.00 11.80 22 LYS D C 1
ATOM 854 O O . LYS D 1 23 ? 45.597 17.613 49.888 1.00 12.93 22 LYS D O 1
ATOM 860 N N . GLU D 1 24 ? 44.756 15.590 50.504 1.00 11.63 23 GLU D N 1
ATOM 861 C CA . GLU D 1 24 ? 46.068 15.133 51.027 1.00 13.31 23 GLU D CA 1
ATOM 862 C C . GLU D 1 24 ? 47.053 14.988 49.867 1.00 12.24 23 GLU D C 1
ATOM 863 O O . GLU D 1 24 ? 48.238 15.384 50.002 1.00 13.88 23 GLU D O 1
ATOM 869 N N . ILE D 1 25 ? 46.619 14.401 48.760 1.00 10.57 24 ILE D N 1
ATOM 870 C CA . ILE D 1 25 ? 47.493 14.269 47.556 1.00 11.16 24 ILE D CA 1
ATOM 871 C C . ILE D 1 25 ? 47.940 15.658 47.104 1.00 11.86 24 ILE D C 1
ATOM 872 O O . ILE D 1 25 ? 49.131 15.857 46.815 1.00 13.37 24 ILE D O 1
ATOM 877 N N . ALA D 1 26 ? 47.037 16.617 47.005 1.00 11.85 25 ALA D N 1
ATOM 878 C CA . ALA D 1 26 ? 47.368 17.981 46.544 1.00 13.44 25 ALA D CA 1
ATOM 879 C C . ALA D 1 26 ? 48.416 18.581 47.458 1.00 14.67 25 ALA D C 1
ATOM 880 O O . ALA D 1 26 ? 49.369 19.192 46.922 1.00 16.31 25 ALA D O 1
ATOM 882 N N . GLN D 1 27 ? 48.306 18.377 48.765 1.00 14.33 26 GLN D N 1
ATOM 883 C CA . GLN D 1 27 ? 49.304 18.925 49.722 1.00 16.17 26 GLN D CA 1
ATOM 884 C C . GLN D 1 27 ? 50.639 18.213 49.526 1.00 16.12 26 GLN D C 1
ATOM 885 O O . GLN D 1 27 ? 51.691 18.914 49.502 1.00 18.67 26 GLN D O 1
ATOM 891 N N . THR D 1 28 ? 50.659 16.898 49.379 1.00 15.21 27 THR D N 1
ATOM 892 C CA . THR D 1 28 ? 51.924 16.162 49.152 1.00 15.23 27 THR D CA 1
ATOM 893 C C . THR D 1 28 ? 52.605 16.725 47.906 1.00 17.48 27 THR D C 1
ATOM 894 O O . THR D 1 28 ? 53.846 16.918 47.919 1.00 21.03 27 THR D O 1
ATOM 898 N N . LEU D 1 29 ? 51.887 16.979 46.833 1.00 17.45 28 LEU D N 1
ATOM 899 C CA . LEU D 1 29 ? 52.501 17.426 45.560 1.00 18.68 28 LEU D CA 1
ATOM 900 C C . LEU D 1 29 ? 52.969 18.881 45.682 1.00 21.40 28 LEU D C 1
ATOM 901 O O . LEU D 1 29 ? 53.928 19.247 44.938 1.00 28.10 28 LEU D O 1
ATOM 906 N N . LYS D 1 30 ? 52.350 19.671 46.574 1.00 22.20 29 LYS D N 1
ATOM 907 C CA . LYS D 1 30 ? 52.630 21.130 46.709 1.00 24.70 29 LYS D CA 1
ATOM 908 C C . LYS D 1 30 ? 53.810 21.357 47.651 1.00 28.43 29 LYS D C 1
ATOM 909 O O . LYS D 1 30 ? 54.425 22.439 47.544 1.00 31.57 29 LYS D O 1
ATOM 915 N N . GLY D 1 31 ? 54.145 20.356 48.463 1.00 28.28 30 GLY D N 1
ATOM 916 N N . GLY E 1 2 ? 12.514 6.372 32.025 1.00 19.92 1 GLY E N 1
ATOM 917 C CA . GLY E 1 2 ? 12.559 7.601 32.808 1.00 15.91 1 GLY E CA 1
ATOM 918 C C . GLY E 1 2 ? 13.900 8.335 32.733 1.00 14.74 1 GLY E C 1
ATOM 919 O O . GLY E 1 2 ? 15.026 7.712 32.622 1.00 15.05 1 GLY E O 1
ATOM 920 N N . GLU E 1 3 ? 13.825 9.648 32.815 1.00 14.37 2 GLU E N 1
ATOM 921 C CA . GLU E 1 3 ? 14.979 10.558 32.683 1.00 14.19 2 GLU E CA 1
ATOM 922 C C . GLU E 1 3 ? 15.953 10.266 33.824 1.00 13.03 2 GLU E C 1
ATOM 923 O O . GLU E 1 3 ? 17.178 10.199 33.584 1.00 13.71 2 GLU E O 1
ATOM 929 N N . ILE E 1 4 ? 15.498 10.098 35.049 1.00 11.68 3 ILE E N 1
ATOM 930 C CA . ILE E 1 4 ? 16.395 9.913 36.222 1.00 11.20 3 ILE E CA 1
ATOM 931 C C . ILE E 1 4 ? 17.171 8.623 36.010 1.00 11.44 3 ILE E C 1
ATOM 932 O O . ILE E 1 4 ? 18.402 8.606 36.240 1.00 12.08 3 ILE E O 1
ATOM 937 N N . ALA E 1 5 ? 16.554 7.536 35.602 1.00 11.59 4 ALA E N 1
ATOM 938 C CA . ALA E 1 5 ? 17.242 6.254 35.407 1.00 12.00 4 ALA E CA 1
ATOM 939 C C . ALA E 1 5 ? 18.323 6.428 34.347 1.00 12.69 4 ALA E C 1
ATOM 940 O O . ALA E 1 5 ? 19.446 5.887 34.522 1.00 13.43 4 ALA E O 1
ATOM 942 N N . GLN E 1 6 ? 18.070 7.178 33.283 1.00 12.57 5 GLN E N 1
ATOM 943 C CA . GLN E 1 6 ? 19.057 7.376 32.188 1.00 12.89 5 GLN E CA 1
ATOM 944 C C . GLN E 1 6 ? 20.223 8.184 32.750 1.00 12.10 5 GLN E C 1
ATOM 945 O O . GLN E 1 6 ? 21.425 7.848 32.457 1.00 13.74 5 GLN E O 1
ATOM 951 N N . THR E 1 7 ? 19.969 9.237 33.497 1.00 11.39 6 THR E N 1
ATOM 952 C CA . THR E 1 7 ? 21.081 10.066 34.036 1.00 10.14 6 THR E CA 1
ATOM 953 C C . THR E 1 7 ? 21.907 9.218 34.998 1.00 9.92 6 THR E C 1
ATOM 954 O O . THR E 1 7 ? 23.176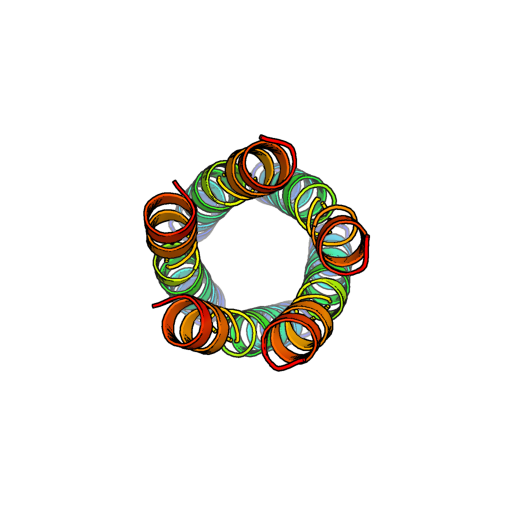 9.330 34.992 1.00 10.61 6 THR E O 1
ATOM 958 N N . LEU E 1 8 ? 21.298 8.381 35.807 1.00 9.82 7 LEU E N 1
ATOM 959 C CA . LEU E 1 8 ? 22.067 7.533 36.732 1.00 9.46 7 LEU E CA 1
ATOM 960 C C . LEU E 1 8 ? 22.922 6.544 35.952 1.00 11.13 7 LEU E C 1
ATOM 961 O O . LEU E 1 8 ? 24.087 6.296 36.390 1.00 11.98 7 LEU E O 1
ATOM 966 N N . LYS E 1 9 ? 22.447 6.006 34.830 1.00 11.38 8 LYS E N 1
ATOM 967 C CA . LYS E 1 9 ? 23.285 5.091 34.013 1.00 12.63 8 LYS E CA 1
ATOM 968 C C . LYS E 1 9 ? 24.490 5.873 33.480 1.00 12.48 8 LYS E C 1
ATOM 969 O O . LYS E 1 9 ? 25.626 5.296 33.439 1.00 15.25 8 LYS E O 1
ATOM 973 N N . GLU E 1 10 ? 24.313 7.130 33.087 1.00 12.04 9 GLU E N 1
ATOM 974 C CA . GLU E 1 10 ? 25.451 7.943 32.593 1.00 12.43 9 GLU E CA 1
ATOM 975 C C . GLU E 1 10 ? 26.448 8.156 33.734 1.00 10.87 9 GLU E C 1
ATOM 976 O O . GLU E 1 10 ? 27.697 8.028 33.518 1.00 11.49 9 GLU E O 1
ATOM 982 N N . ILE E 1 11 ? 25.984 8.499 34.916 1.00 9.99 10 ILE E N 1
ATOM 983 C CA . ILE E 1 11 ? 26.838 8.705 36.104 1.00 9.02 10 ILE E CA 1
ATOM 984 C C . ILE E 1 11 ? 27.625 7.430 36.367 1.00 9.86 10 ILE E C 1
ATOM 985 O O . ILE E 1 11 ? 28.858 7.512 36.628 1.00 10.22 10 ILE E O 1
ATOM 990 N N . ALA E 1 12 ? 27.002 6.274 36.324 1.00 9.86 11 ALA E N 1
ATOM 991 C CA . ALA E 1 12 ? 27.661 4.993 36.614 1.00 9.74 11 ALA E CA 1
ATOM 992 C C . ALA E 1 12 ? 28.761 4.744 35.584 1.00 11.16 11 ALA E C 1
ATOM 993 O O . ALA E 1 12 ? 29.897 4.319 35.974 1.00 11.55 11 ALA E O 1
ATOM 995 N N . LYS E 1 13 ? 28.504 5.050 34.32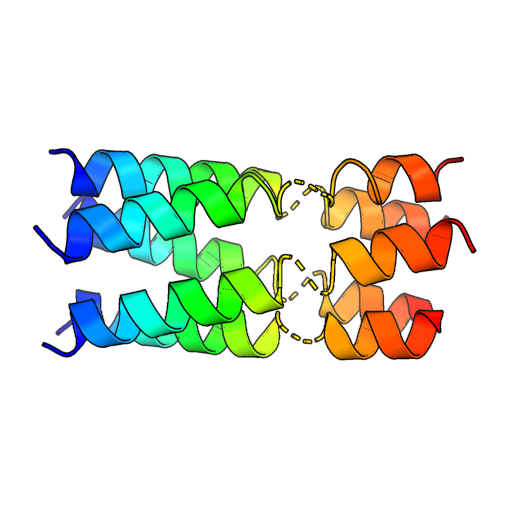4 1.00 11.55 12 LYS E N 1
ATOM 996 C CA . LYS E 1 13 ? 29.487 4.837 33.246 1.00 11.80 12 LYS E CA 1
ATOM 997 C C . LYS E 1 13 ? 30.666 5.784 33.442 1.00 11.66 12 LYS E C 1
ATOM 998 O O . LYS E 1 13 ? 31.861 5.350 33.330 1.00 11.87 12 LYS E O 1
ATOM 1004 N N . THR E 1 14 ? 30.424 7.043 33.717 1.00 11.22 13 THR E N 1
ATOM 1005 C CA . THR E 1 14 ? 31.531 8.003 33.919 1.00 9.45 13 THR E CA 1
ATOM 1006 C C . THR E 1 14 ? 32.350 7.570 35.124 1.00 9.68 13 THR E C 1
ATOM 1007 O O . THR E 1 14 ? 33.616 7.695 35.074 1.00 10.30 13 THR E O 1
ATOM 1011 N N . LEU E 1 15 ? 31.741 7.093 36.188 1.00 8.75 14 LEU E N 1
ATOM 1012 C CA . LEU E 1 15 ? 32.508 6.631 37.369 1.00 8.25 14 LEU E CA 1
ATOM 1013 C C . LEU E 1 15 ? 33.376 5.441 36.996 1.00 9.71 14 LEU E C 1
ATOM 1014 O O . LEU E 1 15 ? 34.515 5.372 37.524 1.00 10.86 14 LEU E O 1
ATOM 1019 N N . LYS E 1 16 ? 32.954 4.523 36.167 1.00 10.27 15 LYS E N 1
ATOM 1020 C CA . LYS E 1 16 ? 33.811 3.399 35.752 1.00 11.25 15 LYS E CA 1
ATOM 1021 C C . LYS E 1 16 ? 35.011 3.965 34.985 1.00 12.36 15 LYS E C 1
ATOM 1022 O O . LYS E 1 16 ? 36.154 3.435 35.145 1.00 12.61 15 LYS E O 1
ATOM 1027 N N . GLU E 1 17 ? 34.836 4.980 34.164 1.00 11.67 16 GLU E N 1
ATOM 1028 C CA A GLU E 1 17 ? 35.963 5.586 33.416 0.50 11.39 16 GLU E CA 1
ATOM 1029 C CA B GLU E 1 17 ? 35.959 5.600 33.423 0.50 11.63 16 GLU E CA 1
ATOM 1030 C C . GLU E 1 17 ? 36.931 6.193 34.437 1.00 10.39 16 GLU E C 1
ATOM 1031 O O . GLU E 1 17 ? 38.162 6.014 34.298 1.00 11.35 16 GLU E O 1
ATOM 1042 N N . ILE E 1 18 ? 36.437 6.934 35.400 1.00 9.39 17 ILE E N 1
ATOM 1043 C CA . ILE E 1 18 ? 37.259 7.570 36.449 1.00 8.68 17 ILE E CA 1
ATOM 1044 C C . ILE E 1 18 ? 38.053 6.496 37.180 1.00 9.33 17 ILE E C 1
ATOM 1045 O O . ILE E 1 18 ? 39.290 6.654 37.398 1.00 10.20 17 ILE E O 1
ATOM 1050 N N . ALA E 1 19 ? 37.441 5.403 37.562 1.00 9.26 18 ALA E N 1
ATOM 1051 C CA . ALA E 1 19 ? 38.095 4.324 38.310 1.00 9.38 18 ALA E CA 1
ATOM 1052 C C . ALA E 1 19 ? 39.211 3.747 37.431 1.00 9.88 18 ALA E C 1
ATOM 1053 O O . ALA E 1 19 ? 40.342 3.475 37.957 1.00 11.32 18 ALA E O 1
ATOM 1067 N N . THR E 1 21 ? 40.944 5.207 34.895 1.00 10.08 20 THR E N 1
ATOM 1068 C CA . THR E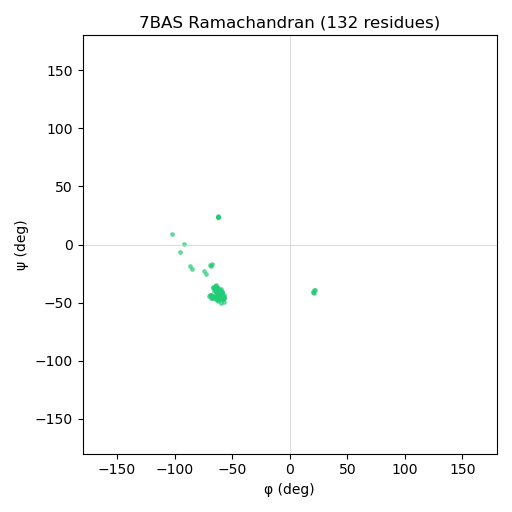 1 21 ? 42.033 6.191 34.727 1.00 9.55 20 THR E CA 1
ATOM 1069 C C . THR E 1 21 ? 42.832 6.243 36.025 1.00 9.04 20 THR E C 1
ATOM 1070 O O . THR E 1 21 ? 44.092 6.362 35.975 1.00 9.93 20 THR E O 1
ATOM 1074 N N . LEU E 1 22 ? 42.201 6.178 37.186 1.00 8.05 21 LEU E N 1
ATOM 1075 C CA . LEU E 1 22 ? 42.956 6.158 38.460 1.00 8.03 21 LEU E CA 1
ATOM 1076 C C . LEU E 1 22 ? 43.830 4.913 38.524 1.00 9.59 21 LEU E C 1
ATOM 1077 O O . LEU E 1 22 ? 44.972 5.036 39.054 1.00 11.19 21 LEU E O 1
ATOM 1082 N N . LYS E 1 23 ? 43.402 3.750 38.055 1.00 9.96 22 LYS E N 1
ATOM 1083 C CA . LYS E 1 23 ? 44.277 2.549 38.028 1.00 10.45 22 LYS E CA 1
ATOM 1084 C C . LYS E 1 23 ? 45.479 2.815 37.126 1.00 11.38 22 LYS E C 1
ATOM 1085 O O . LYS E 1 23 ? 46.615 2.405 37.512 1.00 11.83 22 LYS E O 1
ATOM 1091 N N . GLU E 1 24 ? 45.306 3.493 36.008 1.00 11.55 23 GLU E N 1
ATOM 1092 C CA A GLU E 1 24 ? 46.440 3.827 35.111 0.50 11.54 23 GLU E CA 1
ATOM 1093 C CA B GLU E 1 24 ? 46.437 3.835 35.105 0.50 11.83 23 GLU E CA 1
ATOM 1094 C C . GLU E 1 24 ? 47.404 4.759 35.858 1.00 11.12 23 GLU E C 1
ATOM 1095 O O . GLU E 1 24 ? 48.645 4.551 35.798 1.00 12.12 23 GLU E O 1
ATOM 1106 N N . ILE E 1 25 ? 46.909 5.788 36.513 1.00 10.60 24 ILE E N 1
ATOM 1107 C CA . ILE E 1 25 ? 47.760 6.756 37.265 1.00 9.61 24 ILE E CA 1
ATOM 1108 C C . ILE E 1 2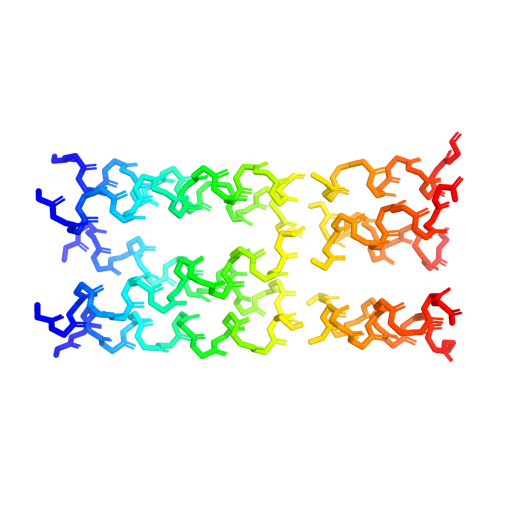5 ? 48.495 6.001 38.350 1.00 10.07 24 ILE E C 1
ATOM 1109 O O . ILE E 1 25 ? 49.741 6.219 38.463 1.00 11.26 24 ILE E O 1
ATOM 1114 N N . ALA E 1 26 ? 47.866 5.121 39.095 1.00 9.78 25 ALA E N 1
ATOM 1115 C CA . ALA E 1 26 ? 48.507 4.381 40.191 1.00 10.54 25 ALA E CA 1
ATOM 1116 C C . ALA E 1 26 ? 49.674 3.585 39.612 1.00 11.99 25 ALA E C 1
ATOM 1117 O O . ALA E 1 26 ? 50.783 3.575 40.227 1.00 13.08 25 ALA E O 1
ATOM 1119 N N . GLN E 1 27 ? 49.482 2.953 38.469 1.00 11.77 26 GLN E N 1
ATOM 1120 C CA . GLN E 1 27 ? 50.545 2.123 37.852 1.00 12.56 26 GLN E CA 1
ATOM 1121 C C . GLN E 1 27 ? 51.658 3.042 37.351 1.00 13.11 26 GLN E C 1
ATOM 1122 O O . GLN E 1 27 ? 52.859 2.720 37.564 1.00 14.28 26 GLN E O 1
ATOM 1128 N N . THR E 1 28 ? 51.362 4.151 36.702 1.00 12.99 27 THR E N 1
ATOM 1129 C CA . THR E 1 28 ? 52.405 5.066 36.168 1.00 12.23 27 THR E CA 1
ATOM 1130 C C . THR E 1 28 ? 53.253 5.569 37.328 1.00 11.82 27 THR E C 1
ATOM 1131 O O . THR E 1 28 ? 54.517 5.631 37.173 1.00 14.07 27 THR E O 1
ATOM 1135 N N . LEU E 1 29 ? 52.676 5.860 38.476 1.00 11.14 28 LEU E N 1
ATOM 1136 C CA . LEU E 1 29 ? 53.444 6.389 39.620 1.00 11.37 28 LEU E CA 1
ATOM 1137 C C . LEU E 1 29 ? 54.376 5.341 40.190 1.00 12.91 28 LEU E C 1
ATOM 1138 O O . LEU E 1 29 ? 55.377 5.771 40.843 1.00 15.80 28 LEU E O 1
ATOM 1143 N N . LYS E 1 30 ? 54.177 4.066 39.931 1.00 13.95 29 LYS E N 1
ATOM 1144 C CA . LYS E 1 30 ? 55.085 2.990 40.398 1.00 13.69 29 LYS E CA 1
ATOM 1145 C C . LYS E 1 30 ? 56.075 2.660 39.294 1.00 15.52 29 LYS E C 1
ATOM 1146 O O . LYS E 1 30 ? 57.060 1.950 39.582 1.00 16.51 29 LYS E O 1
ATOM 1152 N N . GLY E 1 31 ? 55.928 3.230 38.104 1.00 16.32 30 GLY E N 1
ATOM 1153 C CA . GLY E 1 31 ? 56.829 2.941 36.974 1.00 16.79 30 GLY E CA 1
ATOM 1154 C C . GLY E 1 31 ? 56.392 1.720 36.204 1.00 19.78 30 GLY E C 1
ATOM 1155 O O . GLY E 1 31 ? 57.172 1.335 35.345 1.00 25.85 30 GLY E O 1
#

B-factor: mean 15.5, std 7.22, range [7.07, 54.07]

Radius of gyration: 15.37 Å; Cα contacts (8 Å, |Δi|>4): 179; chains: 5; bounding box: 45×24×23 Å

Sequence (143 aa):
GEIAQTLKEIAKTLKEIATLKEIAQTLKGGEIAQTLKEIAKTLKEIATLKEIAQTLKGGEIAQTLKEIAKTLKEIATLKEIAQTLKGEIAQTLKEIAKTLKEEIATLKEIAQTLKGEIAQTLKEIAKTLKEEIATLKEEIAQTLKG

Solvent-accessible surface area: 8492 Å² total